Protein AF-A0A9W7YJ89-F1 (afdb_monomer_lite)

Secondary structure (DSSP, 8-state):
--PPPPSSPPP-STT---EEETTTTEEE------HHHHHHTTSEEETTEE-TT-EEEEETTTTEEEEEETTTTEEEE---HHHHHHHHHHHHHTT------S-GGGSSTTHHHHHHGGG--S-PPPPPTT-SPP-

Foldseek 3Di:
DDDDDDPAQDAAAPPFDFDQDPVVNGTHTPNDYQPQRCPVVQCPVDLQDGDPQKDWDADPVLRWIWIAGPVVRDIGTDHGLRSLLVVLVVCVVVLHQFDDDPDPVSDHVCRSVVSRCVNDPSPPDPPDPPPDDDD

pLDDT: mean 86.69, std 12.43, range [44.53, 96.75]

Radius of gyration: 19.0 Å; chains: 1; bounding box: 52×34×49 Å

Sequence (135 aa):
MYTPIDRKVPQGDPEDALWYDVCENSNSMSGVWQYRHLRDQGILKTPNTTSDEWIRVWDDKSSTPWLYNPQMRRFVSYDDQESVDRKVEFVKAKGLKGVMAWGLHADYQGELVGALNRVGPLCRGPKSDLDEPST

Structure (mmCIF, N/CA/C/O backbone):
data_AF-A0A9W7YJ89-F1
#
_entry.id   AF-A0A9W7YJ89-F1
#
loop_
_atom_site.group_PDB
_atom_site.id
_atom_site.type_symbol
_atom_site.label_atom_id
_atom_site.label_alt_id
_atom_site.label_comp_id
_atom_site.label_asym_id
_atom_site.label_entity_id
_atom_site.label_seq_id
_atom_site.pdbx_PDB_ins_code
_atom_site.Cartn_x
_atom_site.Cartn_y
_atom_site.Cartn_z
_atom_site.occupancy
_atom_site.B_iso_or_equiv
_atom_site.auth_seq_id
_atom_site.auth_comp_id
_atom_site.auth_asym_id
_atom_site.auth_atom_id
_atom_site.pdbx_PDB_model_num
ATOM 1 N N . MET A 1 1 ? 18.545 -21.976 0.644 1.00 44.53 1 MET A N 1
ATOM 2 C CA . MET A 1 1 ? 18.889 -21.418 -0.680 1.00 44.53 1 MET A CA 1
ATOM 3 C C . MET A 1 1 ? 19.377 -19.998 -0.437 1.00 44.53 1 MET A C 1
ATOM 5 O O . MET A 1 1 ? 18.595 -19.198 0.052 1.00 44.53 1 MET A O 1
ATOM 9 N N . TYR A 1 2 ? 20.672 -19.728 -0.611 1.00 60.81 2 TYR A N 1
ATOM 10 C CA . TYR A 1 2 ? 21.221 -18.376 -0.476 1.00 60.81 2 TYR A CA 1
ATOM 11 C C . TYR A 1 2 ? 21.136 -17.703 -1.843 1.00 60.81 2 TYR A C 1
ATOM 13 O O . TYR A 1 2 ? 21.762 -18.170 -2.793 1.00 60.81 2 TYR A O 1
ATOM 21 N N . THR A 1 3 ? 20.339 -16.646 -1.941 1.00 68.06 3 THR A N 1
ATOM 22 C CA . THR A 1 3 ? 20.334 -15.765 -3.108 1.00 68.06 3 THR A CA 1
ATOM 23 C C . THR A 1 3 ? 21.225 -14.576 -2.765 1.00 68.06 3 THR A C 1
ATOM 25 O O . THR A 1 3 ? 20.941 -13.906 -1.770 1.00 68.06 3 THR A O 1
ATOM 28 N N . PRO A 1 4 ? 22.307 -14.314 -3.517 1.00 79.50 4 PRO A N 1
ATOM 29 C CA . PRO A 1 4 ? 23.137 -13.145 -3.263 1.00 79.50 4 PRO A CA 1
ATOM 30 C C . PRO A 1 4 ? 22.298 -11.872 -3.409 1.00 79.50 4 PRO A C 1
ATOM 32 O O . PRO A 1 4 ? 21.553 -11.722 -4.377 1.00 79.50 4 PRO A O 1
ATOM 35 N N . ILE A 1 5 ? 22.409 -10.977 -2.427 1.00 78.56 5 ILE A N 1
ATOM 36 C CA . ILE A 1 5 ? 21.747 -9.671 -2.454 1.00 78.56 5 ILE A CA 1
ATOM 37 C C . ILE A 1 5 ? 22.499 -8.791 -3.453 1.00 78.56 5 ILE A C 1
ATOM 39 O O . ILE A 1 5 ? 23.691 -8.530 -3.277 1.00 78.56 5 ILE A O 1
ATOM 43 N N . ASP A 1 6 ? 21.804 -8.346 -4.499 1.00 80.88 6 ASP A N 1
ATOM 44 C CA . ASP A 1 6 ? 22.295 -7.266 -5.349 1.00 80.88 6 ASP A CA 1
ATOM 45 C C . ASP A 1 6 ? 22.234 -5.959 -4.550 1.00 80.88 6 ASP A C 1
ATOM 47 O O . ASP A 1 6 ? 21.189 -5.607 -4.006 1.00 80.88 6 ASP A O 1
ATOM 51 N N . ARG A 1 7 ? 23.368 -5.259 -4.443 1.00 78.44 7 ARG A N 1
ATOM 52 C CA . ARG A 1 7 ? 23.453 -3.978 -3.726 1.00 78.44 7 ARG A CA 1
ATOM 53 C C . ARG A 1 7 ? 22.878 -2.818 -4.533 1.00 78.44 7 ARG A C 1
ATOM 55 O O . ARG A 1 7 ? 22.699 -1.736 -3.988 1.00 78.44 7 ARG A O 1
ATOM 62 N N . LYS A 1 8 ? 22.608 -3.005 -5.827 1.00 83.12 8 LYS A N 1
ATOM 63 C CA . LYS A 1 8 ? 21.985 -1.966 -6.639 1.00 83.12 8 LYS A CA 1
ATOM 64 C C . LYS A 1 8 ? 20.483 -1.941 -6.373 1.00 83.12 8 LYS A C 1
ATOM 66 O O . LYS A 1 8 ? 19.745 -2.786 -6.878 1.00 83.12 8 LYS A O 1
ATOM 71 N N . VAL A 1 9 ? 20.033 -0.930 -5.632 1.00 86.19 9 VAL A N 1
ATOM 72 C CA . VAL A 1 9 ? 18.603 -0.707 -5.416 1.00 86.19 9 VAL A CA 1
ATOM 73 C C . VAL A 1 9 ? 17.942 -0.352 -6.756 1.00 86.19 9 VAL A C 1
ATOM 75 O O . VAL A 1 9 ? 18.391 0.568 -7.450 1.00 86.19 9 VAL A O 1
ATOM 78 N N . PRO A 1 10 ? 16.917 -1.104 -7.183 1.00 88.88 10 PRO A N 1
ATOM 79 C CA . PRO A 1 10 ? 16.157 -0.754 -8.368 1.00 88.88 10 PRO A CA 1
ATOM 80 C C . PRO A 1 10 ? 15.360 0.535 -8.165 1.00 88.88 10 PRO A C 1
ATOM 82 O O . PRO A 1 10 ? 14.881 0.785 -7.068 1.00 88.88 10 PRO A O 1
ATOM 85 N N . GLN A 1 11 ? 15.119 1.288 -9.242 1.00 88.69 11 GLN A N 1
ATOM 86 C CA . GLN A 1 11 ? 14.128 2.365 -9.202 1.00 88.69 11 GLN A CA 1
ATOM 87 C C . GLN A 1 11 ? 12.743 1.796 -8.857 1.00 88.69 11 GLN A C 1
ATOM 89 O O . GLN A 1 11 ? 12.331 0.771 -9.435 1.00 88.69 11 GLN A O 1
ATOM 94 N N . GLY A 1 12 ? 12.093 2.458 -7.901 1.00 89.88 12 GLY A N 1
ATOM 95 C CA . GLY A 1 12 ? 10.726 2.241 -7.459 1.00 89.88 12 GLY A CA 1
ATOM 96 C C . GLY A 1 12 ? 9.707 2.878 -8.403 1.00 89.88 12 GLY A C 1
ATOM 97 O O . GLY A 1 12 ? 9.677 2.560 -9.594 1.00 89.88 12 GLY A O 1
ATOM 98 N N . ASP A 1 13 ? 8.866 3.756 -7.863 1.00 89.88 13 ASP A N 1
ATOM 99 C CA . ASP A 1 13 ? 7.880 4.513 -8.636 1.00 89.88 13 ASP A CA 1
ATOM 100 C C . ASP A 1 13 ? 8.515 5.665 -9.464 1.00 89.88 13 ASP A C 1
ATOM 102 O O . ASP A 1 13 ? 9.723 5.908 -9.389 1.00 89.88 13 ASP A O 1
ATOM 106 N N . PRO A 1 14 ? 7.744 6.383 -10.307 1.00 90.00 14 PRO A N 1
ATOM 107 C CA . PRO A 1 14 ? 8.281 7.482 -11.117 1.00 90.00 14 PRO A CA 1
ATOM 108 C C . PRO A 1 14 ? 8.842 8.668 -10.328 1.00 90.00 14 PRO A C 1
ATOM 110 O O . PRO A 1 14 ? 9.553 9.484 -10.913 1.00 90.00 14 PRO A O 1
ATOM 113 N N . GLU A 1 15 ? 8.492 8.803 -9.049 1.00 89.62 15 GLU A N 1
ATOM 114 C CA . GLU A 1 15 ? 8.993 9.869 -8.177 1.00 89.62 15 GLU A CA 1
ATOM 115 C C . GLU A 1 15 ? 10.208 9.441 -7.358 1.00 89.62 15 GLU A C 1
ATOM 117 O O . GLU A 1 15 ? 10.853 10.290 -6.740 1.00 89.62 15 GLU A O 1
ATOM 122 N N . ASP A 1 16 ? 10.555 8.155 -7.390 1.00 89.31 16 ASP A N 1
ATOM 123 C CA . ASP A 1 16 ? 11.783 7.637 -6.817 1.00 89.31 16 ASP A CA 1
ATOM 124 C C . ASP A 1 16 ? 12.989 8.200 -7.576 1.00 89.31 16 ASP A C 1
ATOM 126 O O . ASP A 1 16 ? 13.270 7.856 -8.731 1.00 89.31 16 ASP A O 1
ATOM 130 N N . ALA A 1 17 ? 13.689 9.106 -6.903 1.00 88.25 17 ALA A N 1
ATOM 131 C CA . ALA A 1 17 ? 14.853 9.807 -7.406 1.00 88.25 17 ALA A CA 1
ATOM 132 C C . ALA A 1 17 ? 16.067 9.534 -6.517 1.00 88.25 17 ALA A C 1
ATOM 134 O O . ALA A 1 17 ? 15.945 9.164 -5.349 1.00 88.25 17 ALA A O 1
ATOM 135 N N . LEU A 1 18 ? 17.259 9.763 -7.078 1.00 88.75 18 LEU A N 1
ATOM 136 C CA . LEU A 1 18 ? 18.503 9.630 -6.332 1.00 88.75 18 LEU A CA 1
ATOM 137 C C . LEU A 1 18 ? 18.492 10.586 -5.142 1.00 88.75 18 LEU A C 1
ATOM 139 O O . LEU A 1 18 ? 18.420 11.806 -5.314 1.00 88.75 18 LEU A O 1
ATOM 143 N N . TRP A 1 19 ? 18.631 10.021 -3.952 1.00 82.44 19 TRP A N 1
ATOM 144 C CA . TRP A 1 19 ? 18.784 10.773 -2.719 1.00 82.44 19 TRP A CA 1
ATOM 145 C C . TRP A 1 19 ? 20.048 10.309 -2.002 1.00 82.44 19 TRP A C 1
ATOM 147 O O . TRP A 1 19 ? 20.543 9.203 -2.225 1.00 82.44 19 TRP A O 1
ATOM 157 N N . TYR A 1 20 ? 20.611 11.197 -1.189 1.00 87.81 20 TYR A N 1
ATOM 158 C CA . TYR A 1 20 ? 21.819 10.892 -0.438 1.00 87.81 20 TYR A CA 1
ATOM 159 C C . TYR A 1 20 ? 21.473 10.015 0.763 1.00 87.81 20 TYR A C 1
ATOM 161 O O . TYR A 1 20 ? 20.940 10.512 1.760 1.00 87.81 20 TYR A O 1
ATOM 169 N N . ASP A 1 21 ? 21.796 8.728 0.665 1.00 82.62 21 ASP A N 1
ATOM 170 C CA . ASP A 1 21 ? 21.634 7.792 1.763 1.00 82.62 21 ASP A CA 1
ATOM 171 C C . ASP A 1 21 ? 22.788 7.965 2.754 1.00 82.62 21 ASP A C 1
ATOM 173 O O . ASP A 1 21 ? 23.947 7.626 2.493 1.00 82.62 21 ASP A O 1
ATOM 177 N N . VAL A 1 22 ? 22.450 8.504 3.925 1.00 86.62 22 VAL A N 1
ATOM 178 C CA . VAL A 1 22 ? 23.387 8.728 5.032 1.00 86.62 22 VAL A CA 1
ATOM 179 C C . VAL A 1 22 ? 23.976 7.408 5.546 1.00 86.62 22 VAL A C 1
ATOM 181 O O . VAL A 1 22 ? 25.101 7.400 6.045 1.00 86.62 22 VAL A O 1
ATOM 184 N N . CYS A 1 23 ? 23.254 6.295 5.411 1.00 80.31 23 CYS A N 1
ATOM 185 C CA . CYS A 1 23 ? 23.701 4.973 5.843 1.00 80.31 23 CYS A CA 1
ATOM 186 C C . CYS A 1 23 ? 24.690 4.343 4.852 1.00 80.31 23 CYS A C 1
ATOM 188 O O . CYS A 1 23 ? 25.635 3.679 5.277 1.00 80.31 23 CYS A O 1
ATOM 190 N N . GLU A 1 24 ? 24.499 4.558 3.548 1.00 78.56 24 GLU A N 1
ATOM 191 C CA . GLU A 1 24 ? 25.378 4.022 2.496 1.00 78.56 24 GLU A CA 1
ATOM 192 C C . GLU A 1 24 ? 26.480 4.999 2.061 1.00 78.56 24 GLU A C 1
ATOM 194 O O . GLU A 1 24 ? 27.376 4.618 1.304 1.00 78.56 24 GLU A O 1
ATOM 199 N N . ASN A 1 25 ? 26.441 6.247 2.545 1.00 85.12 25 ASN A N 1
ATOM 200 C CA . ASN A 1 25 ? 27.353 7.330 2.166 1.00 85.12 25 ASN A CA 1
ATOM 201 C C . ASN A 1 25 ? 27.445 7.489 0.635 1.00 85.12 25 ASN A C 1
ATOM 203 O O . ASN A 1 25 ? 28.520 7.695 0.064 1.00 85.12 25 ASN A O 1
ATOM 207 N N . SER A 1 26 ? 26.309 7.318 -0.042 1.00 87.56 26 SER A N 1
ATOM 208 C CA . SER A 1 26 ? 26.207 7.335 -1.498 1.00 87.56 26 SER A CA 1
ATOM 209 C C . SER A 1 26 ? 24.811 7.774 -1.936 1.00 87.56 26 SER A C 1
ATOM 211 O O . SER A 1 26 ? 23.872 7.764 -1.144 1.00 87.56 26 SER A O 1
ATOM 213 N N . ASN A 1 27 ? 24.673 8.190 -3.196 1.00 87.75 27 ASN A N 1
ATOM 214 C CA . ASN A 1 27 ? 23.356 8.465 -3.761 1.00 87.75 27 ASN A CA 1
ATOM 215 C C . ASN A 1 27 ? 22.747 7.158 -4.271 1.00 87.75 27 ASN A C 1
ATOM 217 O O . ASN A 1 27 ? 23.304 6.543 -5.186 1.00 87.75 27 ASN A O 1
ATOM 221 N N . SER A 1 28 ? 21.598 6.775 -3.728 1.00 85.94 28 SER A N 1
ATOM 222 C CA . SER A 1 28 ? 20.871 5.569 -4.117 1.00 85.94 28 SER A CA 1
ATOM 223 C C . SER A 1 28 ? 19.398 5.884 -4.388 1.00 85.94 28 SER A C 1
ATOM 225 O O . SER A 1 28 ? 18.872 6.928 -3.999 1.00 85.94 28 SER A O 1
ATOM 227 N N . MET A 1 29 ? 18.749 5.012 -5.160 1.00 89.31 29 MET A N 1
ATOM 228 C CA . MET A 1 29 ? 17.289 5.012 -5.287 1.00 89.31 29 MET A CA 1
ATOM 229 C C . MET A 1 29 ? 16.695 4.383 -4.028 1.00 89.31 29 MET A C 1
ATOM 231 O O . MET A 1 29 ? 17.343 3.542 -3.405 1.00 89.31 29 MET A O 1
ATOM 235 N N . SER A 1 30 ? 15.470 4.747 -3.657 1.00 87.62 30 SER A N 1
ATOM 236 C CA . SER A 1 30 ? 14.817 4.148 -2.488 1.00 87.62 30 SER A CA 1
ATOM 237 C C . SER A 1 30 ? 14.209 2.775 -2.790 1.00 87.62 30 SER A C 1
ATOM 239 O O . SER A 1 30 ? 14.082 1.946 -1.889 1.00 87.62 30 SER A O 1
ATOM 241 N N . GLY A 1 31 ? 13.814 2.524 -4.044 1.00 89.81 31 GLY A N 1
ATOM 242 C CA . GLY A 1 31 ? 13.048 1.335 -4.420 1.00 89.81 31 GLY A CA 1
ATOM 243 C C . GLY A 1 31 ? 11.617 1.331 -3.872 1.00 89.81 31 GLY A C 1
ATOM 244 O O . GLY A 1 31 ? 10.928 0.312 -3.970 1.00 89.81 31 GLY A O 1
ATOM 245 N N . VAL A 1 32 ? 11.164 2.447 -3.293 1.00 91.19 32 VAL A N 1
ATOM 246 C CA . VAL A 1 32 ? 9.831 2.599 -2.709 1.00 91.19 32 VAL A CA 1
ATOM 247 C C . VAL A 1 32 ? 8.804 2.840 -3.810 1.00 91.19 32 VAL A C 1
ATOM 249 O O . VAL A 1 32 ? 9.043 3.559 -4.777 1.00 91.19 32 VAL A O 1
ATOM 252 N N . TRP A 1 33 ? 7.635 2.230 -3.634 1.00 93.38 33 TRP A N 1
ATOM 253 C CA . TRP A 1 33 ? 6.462 2.469 -4.461 1.00 93.38 33 TRP A CA 1
ATOM 254 C C . TRP A 1 33 ? 5.374 3.112 -3.612 1.00 93.38 33 TRP A C 1
ATOM 256 O O . TRP A 1 33 ? 4.898 2.502 -2.652 1.00 93.38 33 TRP A O 1
ATOM 266 N N . GLN A 1 34 ? 4.956 4.329 -3.956 1.00 94.56 34 GLN A N 1
ATOM 267 C CA . GLN A 1 34 ? 3.788 4.942 -3.331 1.00 94.56 34 GLN A CA 1
ATOM 268 C C . GLN A 1 34 ? 2.501 4.269 -3.825 1.00 94.56 34 GLN A C 1
ATOM 270 O O . GLN A 1 34 ? 2.349 3.970 -5.014 1.00 94.56 34 GLN A O 1
ATOM 275 N N . TYR A 1 35 ? 1.533 4.093 -2.922 1.00 95.25 35 TYR A N 1
ATOM 276 C CA . TYR A 1 35 ? 0.254 3.449 -3.236 1.00 95.25 35 TYR A CA 1
ATOM 277 C C . TYR A 1 35 ? -0.497 4.160 -4.373 1.00 95.25 35 TYR A C 1
ATOM 279 O O . TYR A 1 35 ? -1.033 3.504 -5.268 1.00 95.25 35 TYR A O 1
ATOM 287 N N . ARG A 1 36 ? -0.459 5.498 -4.411 1.00 95.44 36 ARG A N 1
ATOM 288 C CA . ARG A 1 36 ? -1.045 6.279 -5.505 1.00 95.44 36 ARG A CA 1
ATOM 289 C C . ARG A 1 36 ? -0.503 5.894 -6.875 1.00 95.44 36 ARG A C 1
ATOM 291 O O . ARG A 1 36 ? -1.291 5.769 -7.797 1.00 95.44 36 ARG A O 1
ATOM 298 N N . HIS A 1 37 ? 0.799 5.630 -7.005 1.00 94.94 37 HIS A N 1
ATOM 299 C CA . HIS A 1 37 ? 1.409 5.305 -8.296 1.00 94.94 37 HIS A CA 1
ATOM 300 C C . HIS A 1 37 ? 1.036 3.897 -8.748 1.00 94.94 37 HIS A C 1
ATOM 302 O O . HIS A 1 37 ? 0.837 3.679 -9.940 1.00 94.94 37 HIS A O 1
ATOM 308 N N . LEU A 1 38 ? 0.826 2.965 -7.810 1.00 94.62 38 LEU A N 1
ATOM 309 C CA . LEU A 1 38 ? 0.263 1.651 -8.136 1.00 94.62 38 LEU A CA 1
ATOM 310 C C . LEU A 1 38 ? -1.133 1.779 -8.768 1.00 94.62 38 LEU A C 1
ATOM 312 O O . LEU A 1 38 ? -1.482 1.001 -9.656 1.00 94.62 38 LEU A O 1
ATOM 316 N N . ARG A 1 39 ? -1.923 2.771 -8.345 1.00 94.62 39 ARG A N 1
ATOM 317 C CA . ARG A 1 39 ? -3.254 3.060 -8.896 1.00 94.62 39 ARG A CA 1
ATOM 318 C C . ARG A 1 39 ? -3.206 3.907 -10.168 1.00 94.62 39 ARG A C 1
ATOM 320 O O . ARG A 1 39 ? -3.817 3.522 -11.160 1.00 94.62 39 ARG A O 1
ATOM 327 N N . ASP A 1 40 ? -2.446 4.999 -10.172 1.00 94.19 40 ASP A N 1
ATOM 328 C CA . ASP A 1 40 ? -2.311 5.942 -11.292 1.00 94.19 40 ASP A CA 1
ATOM 329 C C . ASP A 1 40 ? -1.750 5.266 -12.552 1.00 94.19 40 ASP A C 1
ATOM 331 O O . ASP A 1 40 ? -2.210 5.527 -13.662 1.00 94.19 40 ASP A O 1
ATOM 335 N N . GLN A 1 41 ? -0.784 4.355 -12.392 1.00 92.75 41 GLN A N 1
ATOM 336 C CA . GLN A 1 41 ? -0.196 3.605 -13.506 1.00 92.75 41 GLN A CA 1
ATOM 337 C C . GLN A 1 41 ? -1.053 2.416 -13.962 1.00 92.75 41 GLN A C 1
ATOM 339 O O . GLN A 1 41 ? -0.678 1.707 -14.895 1.00 92.75 41 GLN A O 1
ATOM 344 N N . GLY A 1 42 ? -2.181 2.151 -13.295 1.00 92.75 42 GLY A N 1
ATOM 345 C CA . GLY A 1 42 ? -3.054 1.022 -13.608 1.00 92.75 42 GLY A CA 1
ATOM 346 C C . GLY A 1 42 ? -2.461 -0.350 -13.272 1.00 92.75 42 GLY A C 1
ATOM 347 O O . GLY A 1 42 ? -3.001 -1.360 -13.722 1.00 92.75 42 GLY A O 1
ATOM 348 N N . ILE A 1 43 ? -1.384 -0.409 -12.475 1.00 94.06 43 ILE A N 1
ATOM 349 C CA . ILE A 1 43 ? -0.852 -1.669 -11.924 1.00 94.06 43 ILE A CA 1
ATOM 350 C C . ILE A 1 43 ? -1.933 -2.340 -11.075 1.00 94.06 43 ILE A C 1
ATOM 352 O O . ILE A 1 43 ? -2.164 -3.542 -11.190 1.00 94.06 43 ILE A O 1
ATOM 356 N N . LEU A 1 44 ? -2.630 -1.541 -10.270 1.00 94.69 44 LEU A N 1
ATOM 357 C CA . LEU A 1 44 ? -3.842 -1.891 -9.547 1.00 94.69 44 LEU A CA 1
ATOM 358 C C . LEU A 1 44 ? -5.038 -1.218 -10.236 1.00 94.69 44 LEU A C 1
ATOM 360 O O . LEU A 1 44 ? -5.240 -0.010 -10.124 1.00 94.69 44 LEU A O 1
ATOM 364 N N . LYS A 1 45 ? -5.847 -2.012 -10.949 1.00 92.44 45 LYS A N 1
ATOM 365 C CA . LYS A 1 45 ? -7.088 -1.553 -11.609 1.00 92.44 45 LYS A CA 1
ATOM 366 C C . LYS A 1 45 ? -8.179 -1.221 -10.584 1.00 92.44 45 LYS A C 1
ATOM 368 O O . LYS A 1 45 ? -8.968 -0.302 -10.772 1.00 92.44 45 LYS A O 1
ATOM 373 N N . THR A 1 46 ? -8.215 -1.983 -9.498 1.00 89.81 46 THR A N 1
ATOM 374 C CA . THR A 1 46 ? -9.041 -1.756 -8.302 1.00 89.81 46 THR A CA 1
ATOM 375 C C . THR A 1 46 ? -8.157 -2.020 -7.076 1.00 89.81 46 THR A C 1
ATOM 377 O O . THR A 1 46 ? -7.048 -2.533 -7.265 1.00 89.81 46 THR A O 1
ATOM 380 N N . PRO A 1 47 ? -8.599 -1.743 -5.832 1.00 85.81 47 PRO A N 1
ATOM 381 C CA . PRO A 1 47 ? -7.781 -2.025 -4.647 1.00 85.81 47 PRO A CA 1
ATOM 382 C C . PRO A 1 47 ? -7.260 -3.473 -4.591 1.00 85.81 47 PRO A C 1
ATOM 384 O O . PRO A 1 47 ? -6.145 -3.716 -4.136 1.00 85.81 47 PRO A O 1
ATOM 387 N N . ASN A 1 48 ? -8.034 -4.422 -5.137 1.00 87.62 48 ASN A N 1
ATOM 388 C CA . ASN A 1 48 ? -7.780 -5.855 -4.988 1.00 87.62 48 ASN A CA 1
ATOM 389 C C . ASN A 1 48 ? -7.446 -6.574 -6.309 1.00 87.62 48 ASN A C 1
ATOM 391 O O . ASN A 1 48 ? -7.218 -7.784 -6.295 1.00 87.62 48 ASN A O 1
ATOM 395 N N . THR A 1 49 ? -7.417 -5.877 -7.452 1.00 91.06 49 THR A N 1
ATOM 396 C CA . THR A 1 49 ? -7.178 -6.496 -8.773 1.00 91.06 49 THR A CA 1
ATOM 397 C C . THR A 1 49 ? -6.066 -5.796 -9.540 1.00 91.06 49 THR A C 1
ATOM 399 O O . THR A 1 49 ? -6.072 -4.569 -9.650 1.00 91.06 49 THR A O 1
ATOM 402 N N . THR A 1 50 ? -5.175 -6.570 -10.155 1.00 93.56 50 THR A N 1
ATOM 403 C CA . THR A 1 50 ? -4.021 -6.065 -10.909 1.00 93.56 50 THR A CA 1
ATOM 404 C C . THR A 1 50 ? -4.238 -5.994 -12.421 1.00 93.56 50 THR A C 1
ATOM 406 O O . THR A 1 50 ? -5.233 -6.486 -12.963 1.00 93.56 50 THR A O 1
ATOM 409 N N . SER A 1 51 ? -3.296 -5.355 -13.115 1.00 91.31 51 SER A N 1
ATOM 410 C CA . SER A 1 51 ? -3.071 -5.552 -14.546 1.00 91.31 51 SER A CA 1
ATOM 411 C C . SER A 1 51 ? -2.471 -6.928 -14.849 1.00 91.31 51 SER A C 1
ATOM 413 O O . SER A 1 51 ? -1.946 -7.607 -13.971 1.00 91.31 51 SER A O 1
ATOM 415 N N . ASP A 1 52 ? -2.538 -7.329 -16.116 1.00 88.56 52 ASP A N 1
ATOM 416 C CA . ASP A 1 52 ? -2.206 -8.687 -16.563 1.00 88.56 52 ASP A CA 1
ATOM 417 C C . ASP A 1 52 ? -0.700 -9.009 -16.425 1.00 88.56 52 ASP A C 1
ATOM 419 O O . ASP A 1 52 ? -0.293 -10.168 -16.443 1.00 88.56 52 ASP A O 1
ATOM 423 N N . GLU A 1 53 ? 0.136 -7.982 -16.256 1.00 93.81 53 GLU A N 1
ATOM 424 C CA . GLU A 1 53 ? 1.592 -8.087 -16.096 1.00 93.81 53 GLU A CA 1
ATOM 425 C C . GLU A 1 53 ? 2.029 -8.314 -14.641 1.00 93.81 53 GLU A C 1
ATOM 427 O O . GLU A 1 53 ? 3.163 -8.733 -14.386 1.00 93.81 53 GLU A O 1
ATOM 432 N N . TRP A 1 54 ? 1.148 -8.017 -13.683 1.00 94.88 54 TRP A N 1
ATOM 433 C CA . TRP A 1 54 ? 1.436 -8.070 -12.256 1.00 94.88 54 TRP A CA 1
ATOM 434 C C . TRP A 1 54 ? 0.584 -9.126 -11.568 1.00 94.88 54 TRP A C 1
ATOM 436 O O . TRP A 1 54 ? -0.638 -9.171 -11.695 1.00 94.88 54 TRP A O 1
ATOM 446 N N . ILE A 1 55 ? 1.241 -9.956 -10.770 1.00 95.31 55 ILE A N 1
ATOM 447 C CA . ILE A 1 55 ? 0.597 -10.998 -9.982 1.00 95.31 55 ILE A CA 1
ATOM 448 C C . ILE A 1 55 ? 0.408 -10.455 -8.568 1.00 95.31 55 ILE A C 1
ATOM 450 O O . ILE A 1 55 ? 1.398 -10.220 -7.877 1.00 95.31 55 ILE A O 1
ATOM 454 N N . ARG A 1 56 ? -0.844 -10.266 -8.134 1.00 94.94 56 ARG A N 1
ATOM 455 C CA . ARG A 1 56 ? -1.172 -10.002 -6.724 1.00 94.94 56 ARG A CA 1
ATOM 456 C C . ARG A 1 56 ? -1.382 -11.310 -5.985 1.00 94.94 56 ARG A C 1
ATOM 458 O O . ARG A 1 56 ? -2.156 -12.158 -6.427 1.00 94.94 56 ARG A O 1
ATOM 465 N N . VAL A 1 57 ? -0.752 -11.433 -4.828 1.00 95.69 57 VAL A N 1
ATOM 466 C CA . VAL A 1 57 ? -0.954 -12.546 -3.903 1.00 95.69 57 VAL A CA 1
ATOM 467 C C . VAL A 1 57 ? -1.190 -11.981 -2.510 1.00 95.69 57 VAL A C 1
ATOM 469 O O . VAL A 1 57 ? -0.581 -10.990 -2.115 1.00 95.69 57 VAL A O 1
ATOM 472 N N . TRP A 1 58 ? -2.103 -12.606 -1.778 1.00 96.12 58 TRP A N 1
ATOM 473 C CA . TRP A 1 58 ? -2.360 -12.299 -0.380 1.00 96.12 58 TRP A CA 1
ATOM 474 C C . TRP A 1 58 ? -1.516 -13.210 0.516 1.00 96.12 58 TRP A C 1
ATOM 476 O O . TRP A 1 58 ? -1.485 -14.422 0.295 1.00 96.12 58 TRP A O 1
ATOM 486 N N . ASP A 1 59 ? -0.828 -12.648 1.510 1.00 96.25 59 ASP A N 1
ATOM 487 C CA . ASP A 1 59 ? -0.165 -13.425 2.557 1.00 96.25 59 ASP A CA 1
ATOM 488 C C . ASP A 1 59 ? -1.018 -13.452 3.829 1.00 96.25 59 ASP A C 1
ATOM 490 O O . ASP A 1 59 ? -1.142 -12.455 4.540 1.00 96.25 59 ASP A O 1
ATOM 494 N N . ASP A 1 60 ? -1.555 -14.626 4.157 1.00 95.50 60 ASP A N 1
ATOM 495 C CA . ASP A 1 60 ? -2.410 -14.820 5.331 1.00 95.50 60 ASP A CA 1
ATOM 496 C C . ASP A 1 60 ? -1.677 -14.588 6.658 1.00 95.50 60 ASP A C 1
ATOM 498 O O . ASP A 1 60 ? -2.295 -14.174 7.642 1.00 95.50 60 ASP A O 1
ATOM 502 N N . LYS A 1 61 ? -0.359 -14.829 6.710 1.00 94.69 61 LYS A N 1
ATOM 503 C CA . LYS A 1 61 ? 0.416 -14.704 7.955 1.00 94.69 61 LYS A CA 1
ATOM 504 C C . LYS A 1 61 ? 0.601 -13.253 8.372 1.00 94.69 61 LYS A C 1
ATOM 506 O O . LYS A 1 61 ? 0.422 -12.932 9.544 1.00 94.69 61 LYS A O 1
ATOM 511 N N . SER A 1 62 ? 0.975 -12.393 7.430 1.00 93.69 62 SER A N 1
ATOM 512 C CA . SER A 1 62 ? 1.072 -10.950 7.663 1.00 93.69 62 SER A CA 1
ATOM 513 C C . SER A 1 62 ? -0.265 -10.230 7.494 1.00 93.69 62 SER A C 1
ATOM 515 O O . SER A 1 62 ? -0.391 -9.096 7.952 1.00 93.69 62 SER A O 1
ATOM 517 N N . SER A 1 63 ? -1.260 -10.878 6.874 1.00 96.44 63 SER A N 1
ATOM 518 C CA . SER A 1 63 ? -2.510 -10.245 6.445 1.00 96.44 63 SER A CA 1
ATOM 519 C C . SER A 1 63 ? -2.254 -9.023 5.554 1.00 96.44 63 SER A C 1
ATOM 521 O O . SER A 1 63 ? -2.849 -7.964 5.756 1.00 96.44 63 SER A O 1
ATOM 523 N N . THR A 1 64 ? -1.331 -9.166 4.597 1.00 96.75 64 THR A N 1
ATOM 524 C CA . THR A 1 64 ? -0.980 -8.113 3.634 1.00 96.75 64 THR A CA 1
ATOM 525 C C . THR A 1 64 ? -0.870 -8.652 2.209 1.00 96.75 64 THR A C 1
ATOM 527 O O . THR A 1 64 ? -0.512 -9.819 2.011 1.00 96.75 64 THR A O 1
ATOM 530 N N . PRO A 1 65 ? -1.163 -7.821 1.196 1.00 96.75 65 PRO A N 1
ATOM 531 C CA . PRO A 1 65 ? -0.921 -8.165 -0.191 1.00 96.75 65 PRO A CA 1
ATOM 532 C C . PRO A 1 65 ? 0.537 -7.905 -0.596 1.00 96.75 65 PRO A C 1
ATOM 534 O O . PRO A 1 65 ? 1.240 -7.037 -0.072 1.00 96.75 65 PRO A O 1
ATOM 537 N N . TRP A 1 66 ? 0.973 -8.612 -1.626 1.00 95.94 66 TRP A N 1
ATOM 538 C CA . TRP A 1 66 ? 2.188 -8.284 -2.355 1.00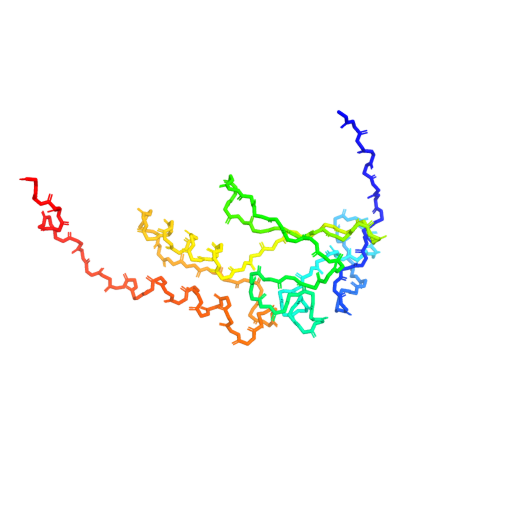 95.94 66 TRP A CA 1
ATOM 539 C C . TRP A 1 66 ? 1.991 -8.486 -3.854 1.00 95.94 66 TRP A C 1
ATOM 541 O O . TRP A 1 66 ? 1.159 -9.281 -4.299 1.00 95.94 66 TRP A O 1
ATOM 551 N N . LEU A 1 67 ? 2.759 -7.734 -4.637 1.00 96.00 67 LEU A N 1
ATOM 552 C CA . LEU A 1 67 ? 2.777 -7.783 -6.091 1.00 96.00 67 LEU A CA 1
ATOM 553 C C . LEU A 1 67 ? 4.097 -8.358 -6.582 1.00 96.00 67 LEU A C 1
ATOM 555 O O . LEU A 1 67 ? 5.164 -8.056 -6.042 1.00 96.00 67 LEU A O 1
ATOM 559 N N . TYR A 1 68 ? 4.031 -9.131 -7.658 1.00 95.38 68 TYR A N 1
ATOM 560 C CA . TYR A 1 68 ? 5.209 -9.601 -8.363 1.00 95.38 68 TYR A CA 1
ATOM 561 C C . TYR A 1 68 ? 5.059 -9.437 -9.871 1.00 95.38 68 TYR A C 1
ATOM 563 O O . TYR A 1 68 ? 4.095 -9.916 -10.466 1.00 95.38 68 TYR A O 1
ATOM 571 N N . ASN A 1 69 ? 6.041 -8.785 -10.491 1.00 94.31 69 ASN A N 1
ATOM 572 C CA . ASN A 1 69 ? 6.178 -8.723 -11.939 1.00 94.31 69 ASN A CA 1
ATOM 573 C C . ASN A 1 69 ? 7.339 -9.636 -12.372 1.00 94.31 69 ASN A C 1
ATOM 575 O O . ASN A 1 69 ? 8.500 -9.311 -12.088 1.00 94.31 69 ASN A O 1
ATOM 579 N N . PRO A 1 70 ? 7.071 -10.758 -13.066 1.00 92.50 70 PRO A N 1
ATOM 580 C CA . PRO A 1 70 ? 8.110 -11.704 -13.466 1.00 92.50 70 PRO A CA 1
ATOM 581 C C . PRO A 1 70 ? 9.038 -11.157 -14.558 1.00 92.50 70 PRO A C 1
ATOM 583 O O . PRO A 1 70 ? 10.208 -11.535 -14.594 1.00 92.50 70 PRO A O 1
ATOM 586 N N . GLN A 1 71 ? 8.557 -10.252 -15.418 1.00 91.50 71 GLN A N 1
ATOM 587 C CA . GLN A 1 71 ? 9.357 -9.677 -16.506 1.00 91.50 71 GLN A CA 1
ATOM 588 C C . GLN A 1 71 ? 10.414 -8.712 -15.958 1.00 91.50 71 GLN A C 1
ATOM 590 O O . GLN A 1 71 ? 11.589 -8.798 -16.307 1.00 91.50 71 GLN A O 1
ATOM 595 N N . MET A 1 72 ? 10.009 -7.833 -15.039 1.00 89.50 72 MET A N 1
ATOM 596 C CA . MET A 1 72 ? 10.905 -6.869 -14.392 1.00 89.50 72 MET A CA 1
ATOM 597 C C . MET A 1 72 ? 11.637 -7.445 -13.173 1.00 89.50 72 MET A C 1
ATOM 599 O O . MET A 1 72 ? 12.526 -6.792 -12.621 1.00 89.50 72 MET A O 1
ATOM 603 N N . ARG A 1 73 ? 11.249 -8.650 -12.729 1.00 89.69 73 ARG A N 1
ATOM 604 C CA . ARG A 1 73 ? 11.700 -9.290 -11.482 1.00 89.69 73 ARG A CA 1
ATOM 605 C C . ARG A 1 73 ? 11.528 -8.359 -10.277 1.00 89.69 73 ARG A C 1
ATOM 607 O O . ARG A 1 73 ? 12.405 -8.266 -9.421 1.00 89.69 73 ARG A O 1
ATOM 614 N N . ARG A 1 74 ? 10.402 -7.644 -10.239 1.00 90.62 74 ARG A N 1
ATOM 615 C CA . ARG A 1 74 ? 10.065 -6.673 -9.192 1.00 90.62 74 ARG A CA 1
ATOM 616 C C . ARG A 1 74 ? 9.080 -7.293 -8.218 1.00 90.62 74 ARG A C 1
ATOM 618 O O . ARG A 1 74 ? 8.081 -7.868 -8.638 1.00 90.62 74 ARG A O 1
ATOM 625 N N . PHE A 1 75 ? 9.375 -7.145 -6.936 1.00 92.69 75 PHE A N 1
ATOM 626 C CA . PHE A 1 75 ? 8.495 -7.505 -5.837 1.00 92.69 75 PHE A CA 1
ATOM 627 C C . PHE A 1 75 ? 8.123 -6.228 -5.089 1.00 92.69 75 PHE A C 1
ATOM 629 O O . PHE A 1 75 ? 9.009 -5.431 -4.781 1.00 92.69 75 PHE A O 1
ATOM 636 N N . VAL A 1 76 ? 6.837 -6.039 -4.806 1.00 94.56 76 VAL A N 1
ATOM 637 C CA . VAL A 1 76 ? 6.329 -4.878 -4.069 1.00 94.56 76 VAL A CA 1
ATOM 638 C C . VAL A 1 76 ? 5.399 -5.372 -2.967 1.00 94.56 76 VAL A C 1
ATOM 640 O O . VAL A 1 76 ? 4.312 -5.871 -3.247 1.00 94.56 76 VAL A O 1
ATOM 643 N N . SER A 1 77 ? 5.816 -5.240 -1.710 1.00 95.06 77 SER A N 1
ATOM 644 C CA . SER A 1 77 ? 4.916 -5.368 -0.558 1.00 95.06 77 SER A CA 1
ATOM 645 C C . SER A 1 77 ? 4.206 -4.042 -0.326 1.00 95.06 77 SER A C 1
ATOM 647 O O . SER A 1 77 ? 4.861 -2.999 -0.326 1.00 95.06 77 SER A O 1
ATOM 649 N N . TYR A 1 78 ? 2.898 -4.073 -0.101 1.00 95.62 78 TYR A N 1
ATOM 650 C CA . TYR A 1 78 ? 2.110 -2.861 0.095 1.00 95.62 78 TYR A CA 1
ATOM 651 C C . TYR A 1 78 ? 0.905 -3.133 1.001 1.00 95.62 78 TYR A C 1
ATOM 653 O O . TYR A 1 78 ? 0.654 -4.269 1.396 1.00 95.62 78 TYR A O 1
ATOM 661 N N . ASP A 1 79 ? 0.176 -2.076 1.342 1.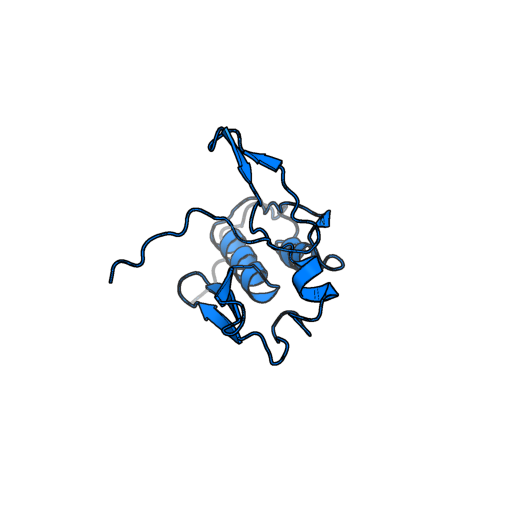00 95.25 79 ASP A N 1
ATOM 662 C CA . ASP A 1 79 ? -1.121 -2.161 2.003 1.00 95.25 79 ASP A CA 1
ATOM 663 C C . ASP A 1 79 ? -2.232 -1.755 1.038 1.00 95.25 79 ASP A C 1
ATOM 665 O O . ASP A 1 79 ? -2.086 -0.790 0.286 1.00 95.25 79 ASP A O 1
ATOM 669 N N . ASP A 1 80 ? -3.349 -2.470 1.092 1.00 94.44 80 ASP A N 1
ATOM 670 C CA . ASP A 1 80 ? -4.586 -2.109 0.413 1.00 94.44 80 ASP A CA 1
ATOM 671 C C . ASP A 1 80 ? -5.712 -1.893 1.429 1.00 94.44 80 ASP A C 1
ATOM 673 O O . ASP A 1 80 ? -5.514 -1.897 2.646 1.00 94.44 80 ASP A O 1
ATOM 677 N N . GLN A 1 81 ? -6.923 -1.677 0.926 1.00 93.50 81 GLN A N 1
ATOM 678 C CA . GLN A 1 81 ? -8.078 -1.465 1.783 1.00 93.50 81 GLN A CA 1
ATOM 679 C C . GLN A 1 81 ? -8.355 -2.663 2.712 1.00 93.50 81 GLN A C 1
ATOM 681 O O . GLN A 1 81 ? -8.717 -2.448 3.869 1.00 93.50 81 GLN A O 1
ATOM 686 N N . GLU A 1 82 ? -8.160 -3.903 2.246 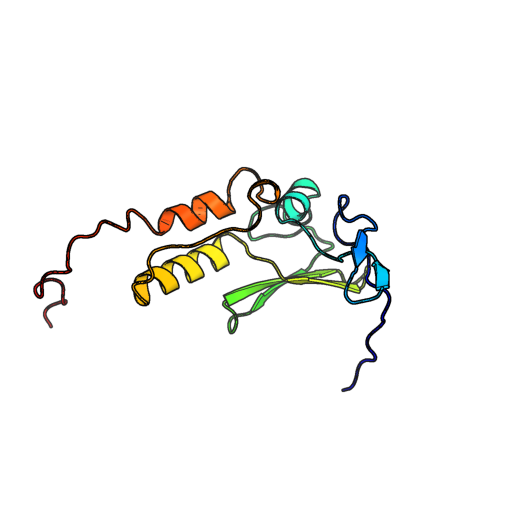1.00 94.06 82 GLU A N 1
ATOM 687 C CA . GLU A 1 82 ? -8.414 -5.109 3.042 1.00 94.06 82 GLU A CA 1
ATOM 688 C C . GLU A 1 82 ? -7.390 -5.257 4.176 1.00 94.06 82 GLU A C 1
ATOM 690 O O . GLU A 1 82 ? -7.763 -5.520 5.324 1.00 94.06 82 GLU A O 1
ATOM 695 N N . SER A 1 83 ? -6.100 -5.059 3.892 1.00 96.00 83 SER A N 1
ATOM 696 C CA . SER A 1 83 ? -5.061 -5.143 4.925 1.00 96.00 83 SER A CA 1
ATOM 697 C C . SER A 1 83 ? -5.189 -4.028 5.958 1.00 96.00 83 SER A C 1
ATOM 699 O O . SER A 1 83 ? -5.019 -4.270 7.159 1.00 96.00 83 SER A O 1
ATOM 701 N N . VAL A 1 84 ? -5.566 -2.821 5.528 1.00 95.56 84 VAL A N 1
ATOM 702 C CA . VAL A 1 84 ? -5.851 -1.711 6.441 1.00 95.56 84 VAL A CA 1
ATOM 703 C C . VAL A 1 84 ? -7.052 -2.024 7.330 1.00 95.56 84 VAL A C 1
ATOM 705 O O . VAL A 1 84 ? -6.970 -1.802 8.538 1.00 95.56 84 VAL A O 1
ATOM 708 N N . ASP A 1 85 ? -8.129 -2.598 6.794 1.00 94.00 85 ASP A N 1
ATOM 709 C CA . ASP A 1 85 ? -9.297 -2.980 7.596 1.00 94.00 85 ASP A CA 1
ATOM 710 C C . ASP A 1 85 ? -8.948 -3.990 8.691 1.00 94.00 85 ASP A C 1
ATOM 712 O O . ASP A 1 85 ? -9.308 -3.794 9.856 1.00 94.00 85 ASP A O 1
ATOM 716 N N . ARG A 1 86 ? -8.139 -5.002 8.369 1.00 95.31 86 ARG A N 1
ATOM 717 C CA . ARG A 1 86 ? -7.647 -5.970 9.363 1.00 95.31 86 ARG A CA 1
ATOM 718 C C . ARG A 1 86 ? -6.787 -5.308 10.440 1.00 95.31 86 ARG A C 1
ATOM 720 O O . ARG A 1 86 ? -6.897 -5.639 11.622 1.00 95.31 86 ARG A O 1
ATOM 727 N N . LYS A 1 87 ? -5.957 -4.326 10.073 1.00 95.50 87 LYS A N 1
ATOM 728 C CA . LYS A 1 87 ? -5.173 -3.534 11.039 1.00 95.50 87 LYS A CA 1
ATOM 729 C C . LYS A 1 87 ? -6.072 -2.677 11.931 1.00 95.50 87 LYS A C 1
ATOM 731 O O . LYS A 1 87 ? -5.827 -2.580 13.134 1.00 95.50 87 LYS A O 1
ATOM 736 N N . VAL A 1 88 ? -7.137 -2.098 11.381 1.00 94.44 88 VAL A N 1
ATOM 737 C CA . VAL A 1 88 ? -8.144 -1.345 12.141 1.00 94.44 88 VAL A CA 1
ATOM 738 C C . VAL A 1 88 ? -8.866 -2.246 13.147 1.00 94.44 88 VAL A C 1
ATOM 740 O O . VAL A 1 88 ? -9.053 -1.857 14.304 1.00 94.44 88 VAL A O 1
ATOM 743 N N . GLU A 1 89 ? -9.245 -3.458 12.749 1.00 93.25 89 GLU A N 1
ATOM 744 C CA . GLU A 1 89 ? -9.832 -4.455 13.650 1.00 93.25 89 GLU A CA 1
ATOM 745 C C . GLU A 1 89 ? -8.861 -4.856 14.761 1.00 93.25 89 GLU A C 1
ATOM 747 O O . GLU A 1 89 ? -9.242 -4.880 15.934 1.00 93.25 89 GLU A O 1
ATOM 752 N N . PHE A 1 90 ? -7.589 -5.074 14.424 1.00 93.50 90 PHE A N 1
ATOM 753 C CA . PHE A 1 90 ? -6.543 -5.369 15.399 1.00 93.50 90 PHE A CA 1
ATOM 754 C C . PHE A 1 90 ? -6.383 -4.245 16.435 1.00 93.50 90 PHE A C 1
ATOM 756 O O . PHE A 1 90 ? -6.343 -4.505 17.640 1.00 93.50 90 PHE A O 1
ATOM 763 N N . VAL A 1 91 ? -6.357 -2.987 15.988 1.00 93.25 91 VAL A N 1
ATOM 764 C CA . VAL A 1 91 ? -6.285 -1.794 16.851 1.00 93.25 91 VAL A CA 1
ATOM 765 C C . VAL A 1 91 ? -7.464 -1.749 17.822 1.00 93.25 91 VAL A C 1
ATOM 767 O O . VAL A 1 91 ? -7.261 -1.543 19.022 1.00 93.25 91 VAL A O 1
ATOM 770 N N . LYS A 1 92 ? -8.686 -2.010 17.340 1.00 90.44 92 LYS A N 1
ATOM 771 C CA . LYS A 1 92 ? -9.892 -2.076 18.183 1.00 90.44 92 LYS A CA 1
ATOM 772 C C . LYS A 1 92 ? -9.818 -3.218 19.195 1.00 90.44 92 LYS A C 1
ATOM 774 O O . LYS A 1 92 ? -10.102 -2.998 20.372 1.00 90.44 92 LYS A O 1
ATOM 779 N N . ALA A 1 93 ? -9.413 -4.408 18.756 1.00 91.94 93 ALA A N 1
ATOM 780 C CA . ALA A 1 93 ? -9.311 -5.598 19.598 1.00 91.94 93 ALA A CA 1
ATOM 781 C C . ALA A 1 93 ? -8.271 -5.433 20.716 1.00 91.94 93 ALA A C 1
ATOM 783 O O . ALA A 1 93 ? -8.470 -5.909 21.831 1.00 91.94 93 ALA A O 1
ATOM 784 N N . LYS A 1 94 ? -7.173 -4.721 20.442 1.00 93.25 94 LYS A N 1
ATOM 785 C CA . LYS A 1 94 ? -6.114 -4.432 21.420 1.00 93.25 94 LYS A CA 1
ATOM 786 C C . LYS A 1 94 ? -6.361 -3.176 22.257 1.00 93.25 94 LYS A C 1
ATOM 788 O O . LYS A 1 94 ? -5.554 -2.877 23.132 1.00 93.25 94 LYS A O 1
ATOM 793 N N . GLY A 1 95 ? -7.448 -2.441 22.015 1.00 89.25 95 GLY A N 1
ATOM 794 C CA . GLY A 1 95 ? -7.749 -1.203 22.740 1.00 89.25 95 GLY A CA 1
ATOM 795 C C . GLY A 1 95 ? -6.735 -0.082 22.486 1.00 89.25 95 GLY A C 1
ATOM 796 O O . GLY A 1 95 ? -6.544 0.783 23.343 1.00 89.25 95 GLY A O 1
ATOM 797 N N . LEU A 1 96 ? -6.071 -0.099 21.327 1.00 90.00 96 LEU A N 1
ATOM 798 C CA . LEU A 1 96 ? -5.113 0.931 20.941 1.00 90.00 96 LEU A CA 1
ATOM 799 C C . LEU A 1 96 ? -5.834 2.249 20.629 1.00 90.00 96 LEU A C 1
ATOM 801 O O . LEU A 1 96 ? -6.983 2.277 20.188 1.00 90.00 96 LEU A O 1
ATOM 805 N N . LYS A 1 97 ? -5.140 3.365 20.861 1.00 87.62 97 LYS A N 1
ATOM 806 C CA . LYS A 1 97 ? -5.696 4.725 20.783 1.00 87.62 97 LYS A CA 1
ATOM 807 C C . LYS A 1 97 ? -5.698 5.320 19.373 1.00 87.62 97 LYS A C 1
ATOM 809 O O . LYS A 1 97 ? -5.767 6.531 19.248 1.00 87.62 97 LYS A O 1
ATOM 814 N N . GLY A 1 98 ? -5.592 4.513 18.325 1.00 88.44 98 GLY A N 1
ATOM 815 C CA . GLY A 1 98 ? -5.638 4.997 16.947 1.00 88.44 98 GLY A CA 1
ATOM 816 C C . GLY A 1 98 ? -4.539 4.437 16.060 1.00 88.44 98 GLY A C 1
ATOM 817 O O . GLY A 1 98 ? -3.860 3.472 16.408 1.00 88.44 98 GLY A O 1
ATOM 818 N N . VAL A 1 99 ? -4.414 5.061 14.894 1.00 92.31 99 VAL A N 1
ATOM 819 C CA . VAL A 1 99 ? -3.538 4.678 13.786 1.00 92.31 99 VAL A CA 1
ATOM 820 C C . VAL A 1 99 ? -2.867 5.924 13.218 1.00 92.31 99 VAL A C 1
ATOM 822 O O . VAL A 1 99 ? -3.408 7.024 13.315 1.00 92.31 99 VAL A O 1
ATOM 825 N N . MET A 1 100 ? -1.691 5.748 12.624 1.00 93.06 100 MET A N 1
ATOM 826 C CA . MET A 1 100 ? -0.937 6.798 11.942 1.00 93.06 100 MET A CA 1
ATOM 827 C C . MET A 1 100 ? -0.593 6.307 10.535 1.00 93.06 100 MET A C 1
ATOM 829 O O . MET A 1 100 ? -0.314 5.122 10.357 1.00 93.06 100 MET A O 1
ATOM 833 N N . ALA A 1 101 ? -0.640 7.206 9.551 1.00 92.75 101 ALA A N 1
ATOM 834 C CA . ALA A 1 101 ? -0.285 6.925 8.164 1.00 92.75 101 ALA A CA 1
ATOM 835 C C . ALA A 1 101 ? 0.886 7.803 7.717 1.00 92.75 101 ALA A C 1
ATOM 837 O O . ALA A 1 101 ? 0.918 9.002 8.005 1.00 92.75 101 ALA A O 1
ATOM 838 N N . TRP A 1 102 ? 1.809 7.210 6.963 1.00 91.88 102 TRP A N 1
ATOM 839 C CA . TRP A 1 102 ? 2.930 7.901 6.339 1.00 91.88 102 TRP A CA 1
ATOM 840 C C . TRP A 1 102 ? 2.987 7.559 4.843 1.00 91.88 102 TRP A C 1
ATOM 842 O O . TRP A 1 102 ? 3.084 6.387 4.502 1.00 91.88 102 TRP A O 1
ATOM 852 N N . GLY A 1 103 ? 2.973 8.507 3.908 1.00 90.44 103 GLY A N 1
ATOM 853 C CA . GLY A 1 103 ? 2.567 9.913 4.010 1.00 90.44 103 GLY A CA 1
ATOM 854 C C . GLY A 1 103 ? 1.248 10.136 3.271 1.00 90.44 103 GLY A C 1
ATOM 855 O O . GLY A 1 103 ? 0.943 9.419 2.326 1.00 90.44 103 GLY A O 1
ATOM 856 N N . LEU A 1 104 ? 0.471 11.150 3.663 1.00 91.94 104 LEU A N 1
ATOM 857 C CA . LEU A 1 104 ? -0.854 11.402 3.070 1.00 91.94 104 LEU A CA 1
ATOM 858 C C . LEU A 1 104 ? -0.813 11.679 1.558 1.00 91.94 104 LEU A C 1
ATOM 860 O O . LEU A 1 104 ? -1.767 11.365 0.858 1.00 91.94 104 LEU A O 1
ATOM 864 N N . HIS A 1 105 ? 0.289 12.237 1.048 1.00 92.38 105 HIS A N 1
ATOM 865 C CA . HIS A 1 105 ? 0.461 12.486 -0.386 1.00 92.38 105 HIS A CA 1
ATOM 866 C C . HIS A 1 105 ? 0.556 11.198 -1.213 1.00 92.38 105 HIS A C 1
ATOM 868 O O . HIS A 1 105 ? 0.278 11.244 -2.402 1.00 92.38 105 HIS A O 1
ATOM 874 N N . ALA A 1 106 ? 0.945 10.078 -0.593 1.00 94.12 106 ALA A N 1
ATOM 875 C CA . ALA A 1 106 ? 1.146 8.789 -1.246 1.00 94.12 106 ALA A CA 1
ATOM 876 C C . ALA A 1 106 ? -0.152 7.970 -1.367 1.00 94.12 106 ALA A C 1
ATOM 878 O O . ALA A 1 106 ? -0.124 6.880 -1.940 1.00 94.12 106 ALA A O 1
ATOM 879 N N . ASP A 1 107 ? -1.271 8.463 -0.824 1.00 95.25 107 ASP A N 1
ATOM 880 C CA . ASP A 1 107 ? -2.572 7.794 -0.874 1.00 95.25 107 ASP A CA 1
ATOM 881 C C . ASP A 1 107 ? -3.319 8.121 -2.177 1.00 95.25 107 ASP A C 1
ATOM 883 O O . ASP A 1 107 ? -3.317 9.259 -2.656 1.00 95.25 107 ASP A O 1
ATOM 887 N N . TYR A 1 108 ? -3.995 7.125 -2.748 1.00 95.38 108 TYR A N 1
ATOM 888 C CA . TYR A 1 108 ? -4.807 7.310 -3.943 1.00 95.38 108 TYR A CA 1
ATOM 889 C C . TYR A 1 108 ? -6.188 7.807 -3.531 1.00 95.38 108 TYR A C 1
ATOM 891 O O . TYR A 1 108 ? -6.997 7.042 -3.015 1.00 95.38 108 TYR A O 1
ATOM 899 N N . GLN A 1 109 ? -6.461 9.097 -3.739 1.00 93.62 109 GLN A N 1
ATOM 900 C CA . GLN A 1 109 ? -7.784 9.700 -3.509 1.00 93.62 109 GLN A CA 1
ATOM 901 C C . GLN A 1 109 ? -8.364 9.463 -2.095 1.00 93.62 109 GLN A C 1
ATOM 903 O O . GLN A 1 109 ? -9.578 9.494 -1.904 1.00 93.62 109 GLN A O 1
ATOM 908 N N . GLY A 1 110 ? -7.506 9.254 -1.090 1.00 93.06 110 GLY A N 1
ATOM 909 C CA . GLY A 1 110 ? -7.930 9.021 0.292 1.00 93.06 110 GLY A CA 1
ATOM 910 C C . GLY A 1 110 ? -8.487 7.620 0.563 1.00 93.06 110 GLY A C 1
ATOM 911 O O . GLY A 1 110 ? -9.194 7.446 1.556 1.00 93.06 110 GLY A O 1
ATOM 912 N N . GLU A 1 111 ? -8.232 6.631 -0.297 1.00 93.88 111 GLU A N 1
ATOM 913 C CA . GLU A 1 111 ? -8.734 5.264 -0.119 1.00 93.88 111 GLU A CA 1
ATOM 914 C C . GLU A 1 111 ? -8.241 4.616 1.181 1.00 93.88 111 GLU A C 1
ATOM 916 O O . GLU A 1 111 ? -9.047 4.085 1.955 1.00 93.88 111 GLU A O 1
ATOM 921 N N . LEU A 1 112 ? -6.932 4.676 1.452 1.00 94.56 112 LEU A N 1
ATOM 922 C CA . LEU A 1 112 ? -6.357 4.037 2.637 1.00 94.56 112 LEU A CA 1
ATOM 923 C C . LEU A 1 112 ? -6.678 4.833 3.900 1.00 94.56 112 LEU A C 1
ATOM 925 O O . LEU A 1 112 ? -7.050 4.259 4.924 1.00 94.56 112 LEU A O 1
ATOM 929 N N . VAL A 1 113 ? -6.615 6.163 3.837 1.00 93.94 113 VAL A N 1
ATOM 930 C CA . VAL A 1 113 ? -7.010 7.023 4.963 1.00 93.94 113 VAL A CA 1
ATOM 931 C C . VAL A 1 113 ? -8.500 6.870 5.276 1.00 93.94 113 VAL A C 1
ATOM 933 O O . VAL A 1 113 ? -8.891 6.810 6.444 1.00 93.94 113 VAL A O 1
ATOM 936 N N . GLY A 1 114 ? -9.342 6.734 4.252 1.00 92.56 114 GLY A N 1
ATOM 937 C CA . GLY A 1 114 ? -10.762 6.428 4.399 1.00 92.56 114 GLY A CA 1
ATOM 938 C C . GLY A 1 114 ? -10.996 5.103 5.125 1.00 92.56 114 GLY A C 1
ATOM 939 O O . GLY A 1 114 ? -11.898 5.011 5.962 1.00 92.56 114 GLY A O 1
ATOM 940 N N . ALA A 1 115 ? -10.151 4.101 4.873 1.00 92.25 115 ALA A N 1
ATOM 941 C CA . ALA A 1 115 ? -10.166 2.847 5.614 1.00 92.25 115 ALA A CA 1
ATOM 942 C C . ALA A 1 115 ? -9.735 3.017 7.076 1.00 92.25 115 ALA A C 1
ATOM 944 O O . ALA A 1 115 ? -10.431 2.562 7.985 1.00 92.25 115 ALA A O 1
ATOM 945 N N . LEU A 1 116 ? -8.667 3.771 7.333 1.00 92.69 116 LEU A N 1
ATOM 946 C CA . LEU A 1 116 ? -8.197 4.072 8.690 1.00 92.69 116 LEU A CA 1
ATOM 947 C C . LEU A 1 116 ? -9.240 4.820 9.534 1.00 92.69 116 LEU A C 1
ATOM 949 O O . LEU A 1 116 ? -9.369 4.559 10.732 1.00 92.69 116 LEU A O 1
ATOM 953 N N . ASN A 1 117 ? -10.051 5.687 8.925 1.00 90.38 117 ASN A N 1
ATOM 954 C CA . ASN A 1 117 ? -11.129 6.394 9.625 1.00 90.38 117 ASN A CA 1
ATOM 955 C C . AS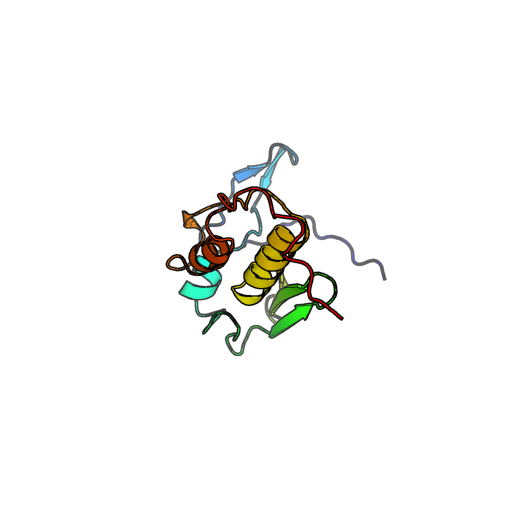N A 1 117 ? -12.188 5.446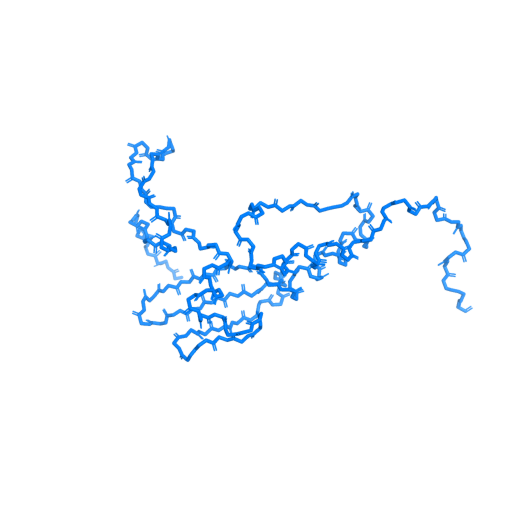 10.220 1.00 90.38 117 ASN A C 1
ATOM 957 O O . ASN A 1 117 ? -12.908 5.825 11.150 1.00 90.38 117 ASN A O 1
ATOM 961 N N . ARG A 1 118 ? -12.247 4.182 9.773 1.00 88.56 118 ARG A N 1
ATOM 962 C CA . ARG A 1 118 ? -13.119 3.155 10.359 1.00 88.56 118 ARG A CA 1
ATOM 963 C C . ARG A 1 118 ? -12.697 2.713 11.758 1.00 88.56 118 ARG A C 1
ATOM 965 O O . ARG A 1 118 ? -13.476 2.006 12.402 1.00 88.56 118 ARG A O 1
ATOM 972 N N . VAL A 1 119 ? -11.539 3.142 12.282 1.00 84.81 119 VAL A N 1
ATOM 973 C CA . VAL A 1 119 ? -11.226 3.029 13.725 1.00 84.81 119 VAL A CA 1
ATOM 974 C C . VAL A 1 119 ? -12.358 3.633 14.567 1.00 84.81 119 VAL A C 1
ATOM 976 O O . VAL A 1 119 ? -12.715 3.065 15.602 1.00 84.81 119 VAL A O 1
ATOM 979 N N . GLY A 1 120 ? -13.008 4.686 14.057 1.00 75.25 120 GLY A N 1
ATOM 980 C CA . GLY A 1 120 ? -14.125 5.370 14.700 1.00 75.25 120 GLY A CA 1
ATOM 981 C C . GLY A 1 120 ? -13.675 6.310 15.824 1.00 75.25 120 GLY A C 1
ATOM 982 O O . GLY A 1 120 ? -12.485 6.385 16.141 1.00 75.25 120 GLY A O 1
ATOM 983 N N . PRO A 1 121 ? -14.611 7.048 16.447 1.00 65.44 121 PRO A N 1
ATOM 984 C CA . PRO A 1 121 ? -14.286 7.904 17.577 1.00 65.44 121 PRO A CA 1
ATOM 985 C C . PRO A 1 121 ? -13.766 7.050 18.738 1.00 65.44 121 PRO A C 1
ATOM 987 O O . PRO A 1 121 ? -14.461 6.192 19.282 1.00 65.44 121 PRO A O 1
ATOM 990 N N . LEU A 1 122 ? -12.523 7.317 19.131 1.00 55.88 122 LEU A N 1
ATOM 991 C CA . LEU A 1 122 ? -11.856 6.683 20.273 1.00 55.88 122 LEU A CA 1
ATOM 992 C C . LEU A 1 122 ? -12.422 7.150 21.619 1.00 55.88 122 LEU A C 1
ATOM 994 O O . LEU A 1 122 ? -12.106 6.572 22.657 1.00 55.88 122 LEU A O 1
ATOM 998 N N . CYS A 1 123 ? -13.298 8.156 21.593 1.00 54.53 123 CYS A N 1
ATOM 999 C CA . CYS A 1 123 ? -14.158 8.546 22.700 1.00 54.53 123 CYS A CA 1
ATOM 1000 C C . CYS A 1 123 ? -15.312 7.544 22.863 1.00 54.53 123 CYS A C 1
ATOM 1002 O O . CYS A 1 123 ? -16.480 7.921 22.833 1.00 54.53 123 CYS A O 1
ATOM 1004 N N . ARG A 1 124 ? -15.004 6.255 23.038 1.00 55.28 124 ARG A N 1
ATOM 1005 C CA . ARG A 1 124 ? -15.912 5.407 23.810 1.00 55.28 124 ARG A CA 1
ATOM 1006 C C . ARG A 1 124 ? -15.600 5.702 25.269 1.00 55.28 124 ARG A C 1
ATOM 1008 O O . ARG A 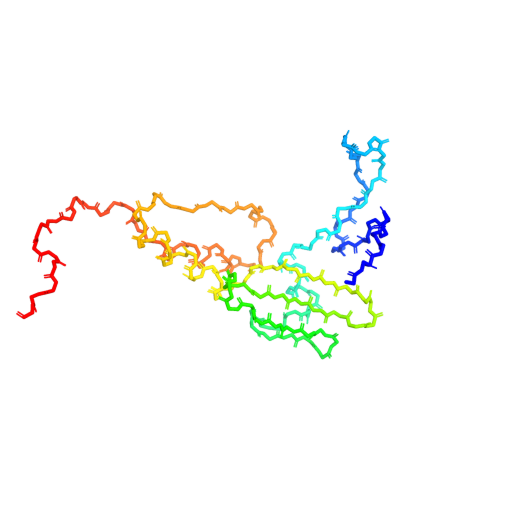1 124 ? -14.438 5.626 25.670 1.00 55.28 124 ARG A O 1
ATOM 1015 N N . GLY A 1 125 ? -16.620 6.086 26.034 1.00 57.28 125 GLY A N 1
ATOM 1016 C CA . GLY A 1 125 ? -16.527 6.109 27.492 1.00 57.28 125 GLY A CA 1
ATOM 1017 C C . GLY A 1 125 ? -16.041 4.754 28.032 1.00 57.28 125 GLY A C 1
ATOM 1018 O O . GLY A 1 125 ? -15.924 3.794 27.261 1.00 57.28 125 GLY A O 1
ATOM 1019 N N . PRO A 1 126 ? -15.713 4.657 29.330 1.00 58.00 126 PRO A N 1
ATOM 1020 C CA . PRO A 1 126 ? -15.330 3.378 29.922 1.00 58.00 126 PRO A CA 1
ATOM 1021 C C . PRO A 1 126 ? -16.367 2.315 29.536 1.00 58.00 126 PRO A C 1
ATOM 1023 O O . PRO A 1 126 ? -17.565 2.567 29.662 1.00 58.00 126 PRO A O 1
ATOM 1026 N N . LYS A 1 127 ? -15.912 1.169 29.005 1.00 55.94 127 LYS A N 1
ATOM 1027 C CA . LYS A 1 127 ? -16.801 0.018 28.805 1.00 55.94 127 LYS A CA 1
ATOM 1028 C C . LYS A 1 127 ? -17.402 -0.292 30.173 1.00 55.94 127 LYS A C 1
ATOM 1030 O O . LYS A 1 127 ? -16.645 -0.545 31.106 1.00 55.94 127 LYS A O 1
ATOM 1035 N N . SER A 1 128 ? -18.718 -0.187 30.313 1.00 56.56 128 SER A N 1
ATOM 1036 C CA . SER A 1 128 ? -19.388 -0.689 31.508 1.00 56.56 128 SER A CA 1
ATOM 1037 C C . SER A 1 128 ? -19.332 -2.212 31.485 1.00 56.56 128 SER A C 1
ATOM 1039 O O . SER A 1 128 ? -19.454 -2.802 30.413 1.00 56.56 128 SER A O 1
ATOM 1041 N N . ASP A 1 129 ? -19.225 -2.845 32.652 1.00 58.44 129 ASP A N 1
ATOM 1042 C CA . ASP A 1 129 ? -19.184 -4.310 32.839 1.00 58.44 129 ASP A CA 1
ATOM 1043 C C . ASP A 1 129 ? -20.443 -5.062 32.333 1.00 58.44 129 ASP A C 1
ATOM 1045 O O . ASP A 1 129 ? -20.606 -6.253 32.566 1.00 58.44 129 ASP A O 1
ATOM 1049 N N . LEU A 1 130 ? -21.355 -4.369 31.647 1.00 59.59 130 LEU A N 1
ATOM 1050 C CA . LEU A 1 130 ? -22.602 -4.882 31.082 1.00 59.59 130 LEU A CA 1
ATOM 1051 C C . LEU A 1 130 ? -22.499 -5.217 29.583 1.00 59.59 130 LEU A C 1
ATOM 1053 O O . LEU A 1 130 ? -23.475 -5.682 29.003 1.00 59.59 130 LEU A O 1
ATOM 1057 N N . ASP A 1 131 ? -21.342 -4.980 28.957 1.00 59.53 131 ASP A N 1
ATOM 1058 C CA . ASP A 1 131 ? -21.125 -5.205 27.519 1.00 59.53 131 ASP A CA 1
ATOM 1059 C C . ASP A 1 131 ? -20.580 -6.616 27.185 1.00 59.53 131 ASP A C 1
ATOM 1061 O O . ASP A 1 131 ? -20.192 -6.866 26.039 1.00 59.53 131 ASP A O 1
ATOM 1065 N N . GLU A 1 132 ? -20.525 -7.550 28.145 1.00 62.25 132 GLU A N 1
ATOM 1066 C CA . GLU A 1 132 ? -20.239 -8.960 27.839 1.00 62.25 132 GLU A CA 1
ATOM 1067 C C . GLU A 1 132 ? -21.508 -9.691 27.364 1.00 62.25 132 GLU A C 1
ATOM 1069 O O . GLU A 1 132 ? -22.574 -9.543 27.967 1.00 62.25 132 GLU A O 1
ATOM 1074 N N . PRO A 1 133 ? -21.432 -10.493 26.285 1.00 57.84 133 PRO A N 1
ATOM 1075 C CA . PRO A 1 133 ? -22.582 -11.238 25.799 1.00 57.84 133 PRO A CA 1
ATOM 1076 C C . PRO A 1 133 ? -22.957 -12.322 26.813 1.00 57.84 133 PRO A C 1
ATOM 1078 O O . PRO A 1 133 ? -22.185 -13.246 27.072 1.00 57.84 133 PRO A O 1
ATOM 1081 N N . SER A 1 134 ? -24.162 -12.211 27.374 1.00 49.19 134 SER A N 1
ATOM 1082 C CA . SER A 1 134 ? -24.757 -13.235 28.230 1.00 49.19 134 SER A CA 1
ATOM 1083 C C . SER A 1 134 ? -24.828 -14.567 27.480 1.00 49.19 134 SER A C 1
ATOM 1085 O O . SER A 1 134 ? -25.444 -14.635 26.413 1.00 49.19 134 SER A O 1
ATOM 1087 N N . THR A 1 135 ? -24.182 -15.593 28.036 1.00 51.94 135 THR A N 1
ATOM 1088 C CA . THR A 1 135 ? -24.360 -16.998 27.636 1.00 51.94 135 THR A CA 1
ATOM 1089 C C . THR A 1 135 ? -25.679 -17.532 28.179 1.00 51.94 135 THR A C 1
ATOM 1091 O O . THR A 1 135 ? -26.057 -17.106 29.295 1.00 51.94 135 THR A O 1
#